Protein AF-A0A8H7LWE2-F1 (afdb_monomer_lite)

Foldseek 3Di:
DPPLVCVQVVVLVVCVVVVDDDHDPDPVSVVVSVCVSDPDPCLLVVLVVCLQPAAPPDDPVVSVVSLVVSCVSYDDDPVVSVVSSLVRYDPVVNVVVVVVVVVVVVVVVVPPDPDD

InterPro domains:
  IPR005162 Retrotransposon-derived protein PEG10, N-terminal capsid-like domain [PF03732] (2-90)
  IPR032567 RTL1-related [PTHR15503] (26-100)

Secondary structure (DSSP, 8-state):
---HHHHHHHHHHHHHHHT-S----SHHHHHHHHHHHH--TTHHHHHHHHHHH----S-HHHHHHHHHHHHTT----HHHHHHHHHHHS-HHHHHHHHHHHHHHHHHHHTTS----

Radius of gyration: 25.0 Å; chains: 1; bounding box: 49×60×66 Å

Structure (mmCIF, N/CA/C/O backbone):
data_AF-A0A8H7LWE2-F1
#
_entry.id   AF-A0A8H7LWE2-F1
#
loop_
_atom_site.group_PDB
_atom_site.id
_atom_site.type_symbol
_atom_site.label_atom_id
_atom_site.label_alt_id
_atom_site.label_comp_id
_atom_site.label_asym_id
_atom_site.label_entity_id
_atom_site.label_seq_id
_atom_site.pdbx_PDB_ins_code
_atom_site.Cartn_x
_atom_site.Cartn_y
_atom_site.Cartn_z
_atom_site.occupancy
_atom_site.B_iso_or_equiv
_atom_site.auth_seq_id
_atom_site.auth_comp_id
_atom_site.auth_asym_id
_atom_site.auth_atom_id
_atom_site.pdbx_PDB_model_num
ATOM 1 N N . MET A 1 1 ? 15.590 -21.022 -10.564 1.00 46.44 1 MET A N 1
ATOM 2 C CA . MET A 1 1 ? 14.918 -19.712 -10.669 1.00 46.44 1 MET A CA 1
ATOM 3 C C . MET A 1 1 ? 15.875 -18.791 -11.396 1.00 46.44 1 MET A C 1
ATOM 5 O O . MET A 1 1 ? 16.891 -18.426 -10.828 1.00 46.44 1 MET A O 1
ATOM 9 N N . THR A 1 2 ? 15.651 -18.552 -12.683 1.00 55.69 2 THR A N 1
ATOM 10 C CA . THR A 1 2 ? 16.452 -17.600 -13.461 1.00 55.69 2 THR A CA 1
ATOM 11 C C . THR A 1 2 ? 16.212 -16.191 -12.936 1.00 55.69 2 THR A C 1
ATOM 13 O O . THR A 1 2 ? 15.066 -15.829 -12.677 1.00 55.69 2 THR A O 1
ATOM 16 N N . ASP A 1 3 ? 17.280 -15.419 -12.776 1.00 86.25 3 ASP A N 1
ATOM 17 C CA . ASP A 1 3 ? 17.226 -14.025 -12.347 1.00 86.25 3 ASP A CA 1
ATOM 18 C C . ASP A 1 3 ? 16.506 -13.182 -13.417 1.00 86.25 3 ASP A C 1
ATOM 20 O O . ASP A 1 3 ? 17.075 -12.807 -14.444 1.00 86.25 3 ASP A O 1
ATOM 24 N N . GLN A 1 4 ? 15.206 -12.950 -13.206 1.00 86.62 4 GLN A N 1
ATOM 25 C CA . GLN A 1 4 ? 14.338 -12.194 -14.113 1.00 86.62 4 GLN A CA 1
ATOM 26 C C . GLN A 1 4 ? 14.853 -10.766 -14.329 1.00 86.62 4 GLN A C 1
ATOM 28 O O . GLN A 1 4 ? 14.707 -10.226 -15.427 1.00 86.62 4 GLN A O 1
ATOM 33 N N . ALA A 1 5 ? 15.488 -10.172 -13.313 1.00 87.56 5 ALA A N 1
ATOM 34 C CA . ALA A 1 5 ? 16.065 -8.842 -13.417 1.00 87.56 5 ALA A CA 1
ATOM 35 C C . ALA A 1 5 ? 17.320 -8.857 -14.294 1.00 87.56 5 ALA A C 1
ATOM 37 O O . ALA A 1 5 ? 17.436 -8.019 -15.188 1.00 87.56 5 ALA A O 1
ATOM 38 N N . ALA A 1 6 ? 18.211 -9.837 -14.117 1.00 90.31 6 ALA A N 1
ATOM 39 C CA . ALA A 1 6 ? 19.381 -9.995 -14.979 1.00 90.31 6 ALA A CA 1
ATOM 40 C C . ALA A 1 6 ? 18.987 -10.280 -16.437 1.00 90.31 6 ALA A C 1
ATOM 42 O O . ALA A 1 6 ? 19.511 -9.643 -17.351 1.00 90.31 6 ALA A O 1
ATOM 43 N N . ASN A 1 7 ? 18.014 -11.166 -16.665 1.00 92.06 7 ASN A N 1
ATOM 44 C CA . ASN A 1 7 ? 17.524 -11.488 -18.009 1.00 92.06 7 ASN A CA 1
ATOM 45 C C . ASN A 1 7 ? 16.935 -10.268 -18.738 1.00 92.06 7 ASN A C 1
ATOM 47 O O . ASN A 1 7 ? 17.027 -10.182 -19.961 1.00 92.06 7 ASN A O 1
ATOM 51 N N . TRP A 1 8 ? 16.353 -9.319 -17.999 1.00 91.69 8 TRP A N 1
ATOM 52 C CA . TRP A 1 8 ? 15.871 -8.051 -18.546 1.00 91.69 8 TRP A CA 1
ATOM 53 C C . TRP A 1 8 ? 16.999 -7.020 -18.735 1.00 91.69 8 TRP A C 1
ATOM 55 O O . TRP A 1 8 ? 17.081 -6.379 -19.782 1.00 91.69 8 TRP A O 1
ATOM 65 N N . ALA A 1 9 ? 17.886 -6.861 -17.748 1.00 91.81 9 ALA A N 1
ATOM 66 C CA . ALA A 1 9 ? 18.880 -5.788 -17.723 1.00 91.81 9 ALA A CA 1
ATOM 67 C C . ALA A 1 9 ? 20.074 -6.036 -18.659 1.00 91.81 9 ALA A C 1
ATOM 69 O O . ALA A 1 9 ? 20.534 -5.112 -19.331 1.00 91.81 9 ALA A O 1
ATOM 70 N N . LEU A 1 10 ? 20.580 -7.272 -18.726 1.00 92.56 10 LEU A N 1
ATOM 71 C CA . LEU A 1 10 ? 21.782 -7.626 -19.489 1.00 92.56 10 LEU A CA 1
ATOM 72 C C . LEU A 1 10 ? 21.724 -7.259 -20.985 1.00 92.56 10 LEU A C 1
ATOM 74 O O . LEU A 1 10 ? 22.688 -6.657 -21.463 1.00 92.56 10 LEU A O 1
ATOM 78 N N . PRO A 1 11 ? 20.644 -7.540 -21.744 1.00 92.31 11 PRO A N 1
ATOM 79 C CA . PRO A 1 11 ? 20.576 -7.124 -23.146 1.00 92.31 11 PRO A CA 1
ATOM 80 C C . PRO A 1 11 ? 20.538 -5.596 -23.312 1.00 92.31 11 PRO A C 1
ATOM 82 O O . PRO A 1 11 ? 21.114 -5.075 -24.264 1.00 92.31 11 PRO A O 1
ATOM 85 N N . ILE A 1 12 ? 19.922 -4.864 -22.374 1.00 91.25 12 ILE A N 1
ATOM 86 C CA . ILE A 1 12 ? 19.871 -3.392 -22.390 1.00 91.25 12 ILE A CA 1
ATOM 87 C C . ILE A 1 12 ? 21.268 -2.811 -22.145 1.00 91.25 12 ILE A C 1
ATOM 89 O O . ILE A 1 12 ? 21.705 -1.930 -22.881 1.00 91.25 12 ILE A O 1
ATOM 93 N N . ILE A 1 13 ? 21.991 -3.338 -21.152 1.00 91.50 13 ILE A N 1
ATOM 94 C CA . ILE A 1 13 ? 23.377 -2.949 -20.859 1.00 91.50 13 ILE A CA 1
ATOM 95 C C . ILE A 1 13 ? 24.280 -3.255 -22.059 1.00 91.50 13 ILE A C 1
ATOM 97 O O . ILE A 1 13 ? 25.071 -2.407 -22.466 1.00 91.50 13 ILE A O 1
ATOM 101 N N . GLY A 1 14 ? 24.127 -4.434 -22.670 1.00 92.75 14 GLY A N 1
ATOM 102 C CA . GLY A 1 14 ? 24.862 -4.807 -23.877 1.00 92.75 14 GLY A CA 1
ATOM 103 C C . GLY A 1 14 ? 24.626 -3.839 -25.040 1.00 92.75 14 GLY A C 1
ATOM 104 O O . GLY A 1 14 ? 25.589 -3.425 -25.681 1.00 92.75 14 GLY A O 1
ATOM 105 N N . ALA A 1 15 ? 23.375 -3.431 -25.271 1.00 90.50 15 ALA A N 1
ATOM 106 C CA . ALA A 1 15 ? 23.016 -2.454 -26.300 1.00 90.50 15 ALA A CA 1
ATOM 107 C C . ALA A 1 15 ? 23.618 -1.061 -26.030 1.00 90.50 15 ALA A C 1
ATOM 109 O O . ALA A 1 15 ? 24.098 -0.413 -26.956 1.00 90.50 15 ALA A O 1
ATOM 110 N N . ILE A 1 16 ? 23.657 -0.622 -24.764 1.00 9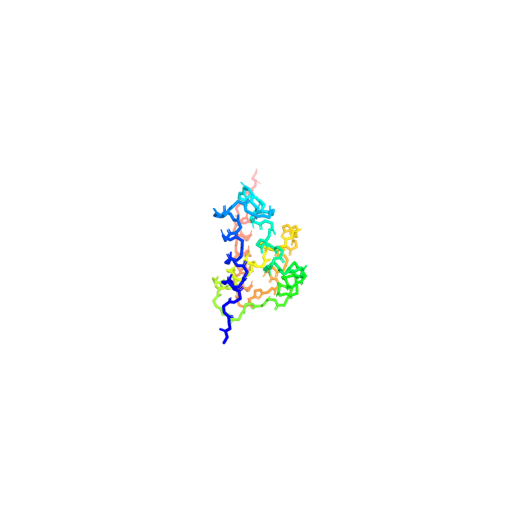0.31 16 ILE A N 1
ATOM 111 C CA . ILE A 1 16 ? 24.294 0.645 -24.364 1.00 90.31 16 ILE A CA 1
ATOM 112 C C . ILE A 1 16 ? 25.806 0.600 -24.620 1.00 90.31 16 ILE A C 1
ATOM 114 O O . ILE A 1 16 ? 26.350 1.531 -25.205 1.00 90.31 16 ILE A O 1
ATOM 118 N N . ILE A 1 17 ? 26.482 -0.477 -24.202 1.00 91.50 17 ILE A N 1
ATOM 119 C CA . ILE A 1 17 ? 27.943 -0.615 -24.325 1.00 91.50 17 ILE A CA 1
ATOM 120 C C . ILE A 1 17 ? 28.371 -0.715 -25.791 1.00 91.50 17 ILE A C 1
ATOM 122 O O . ILE A 1 17 ? 29.373 -0.121 -26.181 1.00 91.50 17 ILE A O 1
ATOM 126 N N . LYS A 1 18 ? 27.630 -1.476 -26.602 1.00 91.56 18 LYS A N 1
ATOM 127 C CA . LYS A 1 18 ? 27.962 -1.697 -28.015 1.00 91.56 18 LYS A CA 1
ATOM 128 C C . LYS A 1 18 ? 27.488 -0.568 -28.932 1.00 91.56 18 LYS A C 1
ATOM 130 O O . LYS A 1 18 ? 27.953 -0.488 -30.062 1.00 91.56 18 LYS A O 1
ATOM 135 N N . GLY A 1 19 ? 26.568 0.284 -28.473 1.00 82.88 19 GLY A N 1
ATOM 136 C CA . GLY A 1 19 ? 25.915 1.283 -29.323 1.00 82.88 19 GLY A CA 1
ATOM 137 C C . GLY A 1 19 ? 25.043 0.657 -30.417 1.00 82.88 19 GLY A C 1
ATOM 138 O O . GLY A 1 19 ? 24.834 1.263 -31.464 1.00 82.88 19 GLY A O 1
ATOM 139 N N . GLU A 1 20 ? 24.560 -0.567 -30.195 1.00 83.31 20 GLU A N 1
ATOM 140 C CA . GLU A 1 20 ? 23.798 -1.351 -31.167 1.00 83.31 20 GLU A CA 1
ATOM 141 C C . GLU A 1 20 ? 22.307 -1.377 -30.800 1.00 83.31 20 GLU A C 1
ATOM 143 O O . GLU A 1 20 ? 21.931 -1.475 -29.630 1.00 83.31 20 GLU A O 1
ATOM 148 N N . GLY A 1 21 ? 21.438 -1.329 -31.812 1.00 81.12 21 GLY A N 1
ATOM 149 C CA . GLY A 1 21 ? 19.986 -1.297 -31.626 1.00 81.12 21 GLY A CA 1
ATOM 150 C C . GLY A 1 21 ? 19.459 0.090 -31.237 1.00 81.12 21 GLY A C 1
ATOM 151 O O . GLY A 1 21 ? 19.968 1.106 -31.697 1.00 81.12 21 GLY A O 1
ATOM 152 N N . ASN A 1 22 ? 18.407 0.130 -30.412 1.00 83.31 22 ASN A N 1
ATOM 153 C CA . ASN A 1 22 ? 17.806 1.368 -29.893 1.00 83.31 22 ASN A CA 1
ATOM 154 C C . ASN A 1 22 ? 17.869 1.395 -28.349 1.00 83.31 22 ASN A C 1
ATOM 156 O O . ASN A 1 22 ? 16.838 1.215 -27.684 1.00 83.31 22 ASN A O 1
ATOM 160 N N . PRO A 1 23 ? 19.073 1.508 -27.753 1.00 88.25 23 PRO A N 1
ATOM 161 C CA . PRO A 1 23 ? 19.225 1.543 -26.305 1.00 88.25 23 PRO A CA 1
ATOM 162 C C . PRO A 1 23 ? 18.625 2.831 -25.717 1.00 88.25 23 PRO A C 1
ATOM 164 O O . PRO A 1 23 ? 18.630 3.876 -26.370 1.00 88.25 23 PRO A O 1
ATOM 167 N N . PRO A 1 24 ? 18.123 2.801 -24.469 1.00 90.44 24 PRO A N 1
ATOM 168 C CA . PRO A 1 24 ? 17.733 4.023 -23.779 1.00 90.44 24 PRO A CA 1
ATOM 169 C C . PRO A 1 24 ? 18.949 4.948 -23.639 1.00 90.44 24 PRO A C 1
ATOM 171 O O . PRO A 1 24 ? 19.969 4.570 -23.069 1.00 90.44 24 PRO A O 1
ATOM 174 N N . THR A 1 25 ? 18.832 6.169 -24.154 1.00 92.31 25 THR A N 1
ATOM 175 C CA . THR A 1 25 ? 19.934 7.145 -24.222 1.00 92.31 25 THR A CA 1
ATOM 176 C C . THR A 1 25 ? 20.015 8.063 -23.004 1.00 92.31 25 THR A C 1
ATOM 178 O O . THR A 1 25 ? 20.965 8.828 -22.858 1.00 92.31 25 THR A O 1
ATOM 181 N N . ASN A 1 26 ? 19.017 8.014 -22.120 1.00 92.50 26 ASN A N 1
ATOM 182 C CA . ASN A 1 26 ? 18.942 8.821 -20.911 1.00 92.50 26 ASN A CA 1
ATOM 183 C C . ASN A 1 26 ? 18.197 8.081 -19.788 1.00 92.50 26 ASN A C 1
ATOM 185 O O . ASN A 1 26 ? 17.514 7.076 -20.011 1.00 92.50 26 ASN A O 1
ATOM 189 N N . ILE A 1 27 ? 18.325 8.603 -18.566 1.00 92.12 27 ILE A N 1
ATOM 190 C CA . ILE A 1 27 ? 17.698 8.027 -17.370 1.00 92.12 27 ILE A CA 1
ATOM 191 C C . ILE A 1 27 ? 16.164 7.933 -17.492 1.00 92.12 27 ILE A C 1
ATOM 193 O O . ILE A 1 27 ? 15.627 6.883 -17.134 1.00 92.12 27 ILE A O 1
ATOM 197 N N . PRO A 1 28 ? 15.431 8.929 -18.035 1.00 95.06 28 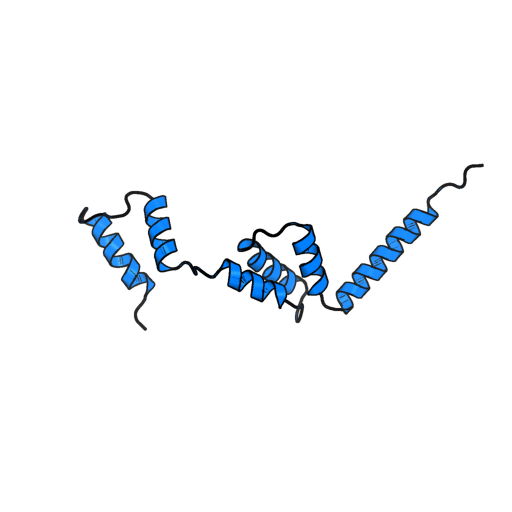PRO A N 1
ATOM 198 C CA . PRO A 1 28 ? 13.989 8.794 -18.259 1.00 95.06 28 PRO A CA 1
ATOM 199 C C . PRO A 1 28 ? 13.594 7.614 -19.158 1.00 95.06 28 PRO A C 1
ATOM 201 O O . PRO A 1 28 ? 12.682 6.866 -18.810 1.00 95.06 28 PRO A O 1
ATOM 204 N N . ALA A 1 29 ? 14.292 7.399 -20.276 1.00 92.38 29 ALA A N 1
ATOM 205 C CA . ALA A 1 29 ? 14.014 6.295 -21.195 1.00 92.38 29 ALA A CA 1
ATOM 206 C C . ALA A 1 29 ? 14.288 4.926 -20.552 1.00 92.38 29 ALA A C 1
ATOM 208 O O . ALA A 1 29 ? 13.507 3.987 -20.722 1.00 92.38 29 ALA A O 1
ATOM 209 N N . LEU A 1 30 ? 15.364 4.819 -19.765 1.00 92.38 30 LEU A N 1
ATOM 210 C CA . LEU A 1 30 ? 15.660 3.616 -18.985 1.00 92.38 30 LEU A CA 1
ATOM 211 C C . LEU A 1 30 ? 14.584 3.370 -17.916 1.00 92.38 30 LEU A C 1
ATOM 213 O O . LEU A 1 30 ? 14.107 2.249 -17.756 1.00 92.38 30 LEU A O 1
ATOM 217 N N . THR A 1 31 ? 14.156 4.432 -17.231 1.00 91.81 31 THR A N 1
ATOM 218 C CA . THR A 1 31 ? 13.115 4.378 -16.195 1.00 91.81 31 THR A CA 1
ATOM 219 C C . THR A 1 31 ? 11.768 3.951 -16.774 1.00 91.81 31 THR A C 1
ATOM 221 O O . THR A 1 31 ? 11.059 3.166 -16.151 1.00 91.81 31 THR A O 1
ATOM 224 N N . ALA A 1 32 ? 11.412 4.420 -17.973 1.00 90.94 32 ALA A N 1
ATOM 225 C CA . ALA A 1 32 ? 10.197 3.998 -18.665 1.00 90.94 32 ALA A CA 1
ATOM 226 C C . ALA A 1 32 ? 10.218 2.494 -18.983 1.00 90.94 32 ALA A C 1
ATOM 228 O O . ALA A 1 32 ? 9.264 1.798 -18.651 1.00 90.94 32 ALA A O 1
ATOM 229 N N . LYS A 1 33 ? 11.331 1.975 -19.524 1.00 90.06 33 LYS A N 1
ATOM 230 C CA . LYS A 1 33 ? 11.509 0.532 -19.782 1.00 90.06 33 LYS A CA 1
ATOM 231 C C . LYS A 1 33 ? 11.478 -0.310 -18.507 1.00 90.06 33 LYS A C 1
ATOM 233 O O . LYS A 1 33 ? 10.957 -1.420 -18.516 1.00 90.06 33 LYS A O 1
ATOM 238 N N . PHE A 1 34 ? 12.032 0.208 -17.411 1.00 90.25 34 PHE A N 1
ATOM 239 C CA . PHE A 1 34 ? 11.960 -0.450 -16.108 1.00 90.25 34 PHE A CA 1
ATOM 240 C C . PHE A 1 34 ? 10.516 -0.510 -15.599 1.00 90.25 34 PHE A C 1
ATOM 242 O O . PHE A 1 34 ? 10.041 -1.573 -15.210 1.00 90.25 34 PHE A O 1
ATOM 249 N N . LYS A 1 35 ? 9.783 0.608 -15.656 1.00 88.81 35 LYS A N 1
ATOM 250 C CA . LYS A 1 35 ? 8.363 0.640 -15.286 1.00 88.81 35 LYS A CA 1
ATOM 251 C C . LYS A 1 35 ? 7.531 -0.287 -16.171 1.00 88.81 35 LYS A C 1
ATOM 253 O O . LYS A 1 35 ? 6.688 -0.991 -15.652 1.00 88.81 35 LYS A O 1
ATOM 258 N N . GLU A 1 36 ? 7.782 -0.355 -17.470 1.00 87.50 36 GLU A N 1
ATOM 259 C CA . GLU A 1 36 ? 7.078 -1.291 -18.354 1.00 87.50 36 GLU A CA 1
ATOM 260 C C . GLU A 1 36 ? 7.305 -2.760 -17.957 1.00 87.50 36 GLU A C 1
ATOM 262 O O . GLU A 1 36 ? 6.368 -3.553 -17.954 1.00 87.50 36 GLU A O 1
ATOM 267 N N . ALA A 1 37 ? 8.534 -3.119 -17.575 1.00 89.38 37 ALA A N 1
ATOM 268 C CA . ALA A 1 37 ? 8.881 -4.492 -17.217 1.00 89.38 37 ALA A CA 1
ATOM 269 C C . ALA A 1 37 ? 8.417 -4.913 -15.811 1.00 89.38 37 ALA A C 1
ATOM 271 O O . ALA A 1 37 ? 8.179 -6.099 -15.583 1.00 89.38 37 ALA A O 1
ATOM 272 N N . PHE A 1 38 ? 8.315 -3.968 -14.868 1.00 88.31 38 PHE A N 1
ATOM 273 C CA . PHE A 1 38 ? 8.109 -4.277 -13.446 1.00 88.31 38 PHE A CA 1
ATOM 274 C C . PHE A 1 38 ? 6.922 -3.568 -12.786 1.00 88.31 38 PHE A C 1
ATOM 276 O O . PHE A 1 38 ? 6.565 -3.926 -11.662 1.00 88.31 38 PHE A O 1
ATOM 283 N N . ALA A 1 39 ? 6.304 -2.568 -13.417 1.00 83.44 39 ALA A N 1
ATOM 284 C CA . ALA A 1 39 ? 5.137 -1.915 -12.833 1.00 83.44 39 ALA A CA 1
ATOM 285 C C . ALA A 1 39 ? 3.923 -2.844 -12.879 1.00 83.44 39 ALA A C 1
ATOM 287 O O . ALA A 1 39 ? 3.686 -3.569 -13.843 1.00 83.44 39 ALA A O 1
ATOM 288 N N . ASN A 1 40 ? 3.112 -2.772 -11.829 1.00 81.19 40 ASN A N 1
ATOM 289 C CA . ASN A 1 40 ? 1.828 -3.446 -11.786 1.00 81.19 40 ASN A CA 1
ATOM 290 C C . ASN A 1 40 ? 0.749 -2.506 -12.366 1.00 81.19 40 ASN A C 1
ATOM 292 O O . ASN A 1 40 ? 0.456 -1.489 -11.731 1.00 81.19 40 ASN A O 1
ATOM 296 N N . PRO A 1 41 ? 0.123 -2.822 -13.518 1.00 76.38 41 PRO A N 1
ATOM 297 C CA . PRO A 1 41 ? -0.916 -1.973 -14.112 1.00 76.38 41 PRO A CA 1
ATOM 298 C C . PRO A 1 41 ? -2.151 -1.826 -13.208 1.00 76.38 41 PRO A C 1
ATOM 300 O O . PRO A 1 41 ? -2.884 -0.845 -13.308 1.00 76.38 41 PRO A O 1
ATOM 303 N N . ASP A 1 42 ? -2.349 -2.761 -12.276 1.00 85.69 42 ASP A N 1
ATOM 304 C CA . ASP A 1 42 ? -3.422 -2.744 -11.286 1.00 85.69 42 ASP A CA 1
ATOM 305 C C . ASP A 1 42 ? -2.977 -2.213 -9.911 1.00 85.69 42 ASP A C 1
ATOM 307 O O . ASP A 1 42 ? -3.736 -2.343 -8.947 1.00 85.69 42 ASP A O 1
ATOM 311 N N . ALA A 1 43 ? -1.787 -1.606 -9.779 1.00 86.69 43 ALA A N 1
ATOM 312 C CA . ALA A 1 43 ? -1.246 -1.128 -8.497 1.00 86.69 43 ALA A CA 1
ATOM 313 C C . ALA A 1 43 ? -2.250 -0.258 -7.723 1.00 86.69 43 ALA A C 1
ATOM 315 O O . ALA A 1 43 ? -2.599 -0.583 -6.588 1.00 86.69 43 ALA A O 1
ATOM 316 N N . LYS A 1 44 ? -2.819 0.760 -8.380 1.00 89.31 44 LYS A N 1
ATOM 317 C CA . LYS A 1 44 ? -3.819 1.668 -7.795 1.00 89.31 44 LYS A CA 1
ATOM 318 C C . LYS A 1 44 ? -5.087 0.940 -7.341 1.00 89.31 44 LYS A C 1
ATOM 320 O O . LYS A 1 44 ? -5.582 1.154 -6.236 1.00 89.31 44 LYS A O 1
ATOM 325 N N . ARG A 1 45 ? -5.616 0.022 -8.161 1.00 90.94 45 ARG A N 1
ATOM 326 C CA . ARG A 1 45 ? -6.813 -0.769 -7.814 1.00 90.94 45 ARG A CA 1
ATOM 327 C C . ARG A 1 45 ? -6.522 -1.757 -6.680 1.00 90.94 45 ARG A C 1
ATOM 329 O O . ARG A 1 45 ? -7.371 -1.979 -5.819 1.00 90.94 45 ARG A O 1
ATOM 336 N N . ALA A 1 46 ? -5.336 -2.358 -6.663 1.00 94.12 46 ALA A N 1
ATOM 337 C CA . ALA A 1 46 ? -4.899 -3.245 -5.595 1.00 94.12 46 ALA A CA 1
ATOM 338 C C . ALA A 1 46 ? -4.710 -2.484 -4.277 1.00 94.12 46 ALA A C 1
ATOM 340 O O . ALA A 1 46 ? -5.197 -2.954 -3.251 1.00 94.12 46 ALA A O 1
ATOM 341 N N . ALA A 1 47 ? -4.082 -1.307 -4.313 1.00 95.31 47 ALA A N 1
ATOM 342 C CA . ALA A 1 47 ? -3.931 -0.427 -3.161 1.00 95.31 47 ALA A CA 1
ATOM 343 C C . ALA A 1 47 ? -5.294 0.002 -2.605 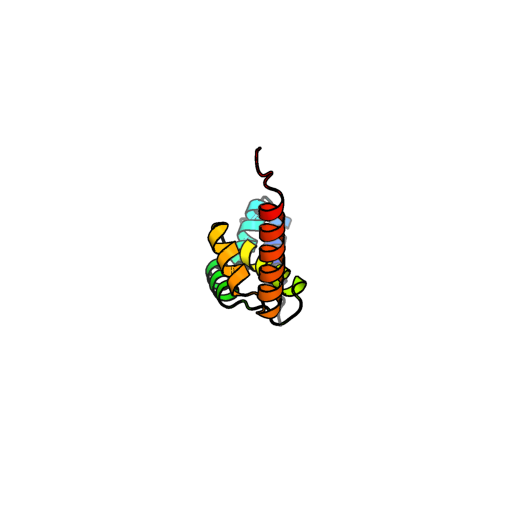1.00 95.31 47 ALA A C 1
ATOM 345 O O . ALA A 1 47 ? -5.522 -0.126 -1.408 1.00 95.31 47 ALA A O 1
ATOM 346 N N . ALA A 1 48 ? -6.242 0.375 -3.473 1.00 94.62 48 ALA A N 1
ATOM 347 C CA . ALA A 1 48 ? -7.599 0.744 -3.068 1.00 94.62 48 ALA A CA 1
ATOM 348 C C . ALA A 1 48 ? -8.333 -0.406 -2.354 1.00 94.62 48 ALA A C 1
ATOM 350 O O . ALA A 1 48 ? -8.981 -0.196 -1.333 1.00 94.62 48 ALA A O 1
ATOM 351 N N . ARG A 1 49 ? -8.205 -1.647 -2.848 1.00 95.62 49 ARG A N 1
ATOM 352 C CA . ARG A 1 49 ? -8.780 -2.823 -2.169 1.00 95.62 49 ARG A CA 1
ATOM 353 C C . ARG A 1 49 ? -8.111 -3.096 -0.824 1.00 95.62 49 ARG A C 1
ATOM 355 O O . ARG A 1 49 ? -8.801 -3.393 0.144 1.00 95.62 49 ARG A O 1
ATOM 362 N N . LYS A 1 50 ? -6.781 -2.995 -0.768 1.00 97.00 50 LYS A N 1
ATOM 363 C CA . LYS A 1 50 ? -6.011 -3.216 0.461 1.00 97.00 50 LYS A CA 1
ATOM 364 C C . LYS A 1 50 ? -6.344 -2.174 1.522 1.00 97.00 50 LYS A C 1
ATOM 366 O O . LYS A 1 50 ? -6.630 -2.562 2.644 1.00 97.00 50 LYS A O 1
ATOM 371 N N . ILE A 1 51 ? -6.370 -0.886 1.171 1.00 96.81 51 ILE A N 1
ATOM 372 C CA . ILE A 1 51 ? -6.638 0.191 2.133 1.00 96.81 51 ILE A CA 1
ATOM 373 C C . ILE A 1 51 ? -8.079 0.125 2.647 1.00 96.81 51 ILE A C 1
ATOM 375 O O . ILE A 1 51 ? -8.306 0.352 3.830 1.00 96.81 51 ILE A O 1
ATOM 379 N N . ALA A 1 52 ? -9.036 -0.266 1.793 1.00 95.81 52 ALA A N 1
ATOM 380 C CA . ALA A 1 52 ? -10.434 -0.465 2.173 1.00 95.81 52 ALA A CA 1
ATOM 381 C C . ALA A 1 52 ? -10.616 -1.605 3.191 1.00 95.81 52 ALA A C 1
ATOM 383 O O . ALA A 1 52 ? -11.465 -1.514 4.076 1.00 95.81 52 ALA A O 1
ATOM 384 N N . ALA A 1 53 ? -9.811 -2.665 3.070 1.00 97.06 53 ALA A N 1
ATOM 385 C CA . ALA A 1 53 ? -9.813 -3.815 3.971 1.00 97.06 53 ALA A CA 1
ATOM 386 C C . ALA A 1 53 ? -8.850 -3.666 5.164 1.00 97.06 53 ALA A C 1
ATOM 388 O O . ALA A 1 53 ? -8.810 -4.548 6.021 1.00 97.06 53 ALA A O 1
ATOM 389 N N . LEU A 1 54 ? -8.057 -2.590 5.217 1.00 97.81 54 LEU A N 1
ATOM 390 C CA . LEU A 1 54 ? -7.021 -2.420 6.227 1.00 97.81 54 LEU A CA 1
ATOM 391 C C . LEU A 1 54 ? -7.654 -2.139 7.593 1.00 97.81 54 LEU A C 1
ATOM 393 O O . LEU A 1 54 ? -8.363 -1.151 7.788 1.00 97.81 54 LEU A O 1
ATOM 397 N N . THR A 1 55 ? -7.353 -3.004 8.556 1.00 97.50 55 THR A N 1
ATOM 398 C CA . THR A 1 55 ? -7.771 -2.870 9.953 1.00 97.50 55 THR A CA 1
ATOM 399 C C . THR A 1 55 ? -6.562 -3.009 10.862 1.00 97.50 55 THR A C 1
ATOM 401 O O . THR A 1 55 ? -5.730 -3.885 10.642 1.00 97.50 55 THR A O 1
ATOM 404 N N . GLN A 1 56 ? -6.474 -2.192 11.908 1.00 97.81 56 GLN A N 1
ATOM 405 C CA . GLN A 1 56 ? -5.400 -2.272 12.888 1.00 97.81 56 GLN A CA 1
ATOM 406 C C . GLN A 1 56 ? -5.501 -3.574 13.698 1.00 97.81 56 GLN A C 1
ATOM 408 O O . GLN A 1 56 ? -6.325 -3.690 14.608 1.00 97.81 56 GLN A O 1
ATOM 413 N N . THR A 1 57 ? -4.621 -4.528 13.399 1.00 96.00 57 THR A N 1
ATOM 414 C CA . THR A 1 57 ? -4.490 -5.808 14.118 1.00 96.00 57 THR A CA 1
ATOM 415 C C . THR A 1 57 ? -3.246 -5.880 15.005 1.00 96.00 57 THR A C 1
ATOM 417 O O . THR A 1 57 ? -3.137 -6.795 15.819 1.00 96.00 57 THR A O 1
ATOM 420 N N . SER A 1 58 ? -2.317 -4.931 14.868 1.00 94.00 58 SER A N 1
ATOM 421 C CA . SER A 1 58 ? -1.068 -4.859 15.634 1.00 94.00 58 SER A CA 1
ATOM 422 C C . SER A 1 58 ? -0.850 -3.462 16.244 1.00 94.00 58 SER A C 1
ATOM 424 O O . SER A 1 58 ? -1.799 -2.782 16.660 1.00 94.00 58 SER A O 1
ATOM 426 N N . THR A 1 59 ? 0.409 -3.027 16.353 1.00 96.12 59 THR A N 1
ATOM 427 C CA . THR A 1 59 ? 0.768 -1.714 16.880 1.00 96.12 59 THR A CA 1
ATOM 428 C C . THR A 1 59 ? 0.218 -0.594 15.992 1.00 96.12 59 THR A C 1
ATOM 430 O O . THR A 1 59 ? 0.104 -0.713 14.773 1.00 96.12 59 THR A O 1
ATOM 433 N N . THR A 1 60 ? -0.118 0.546 16.601 1.00 95.88 60 THR A N 1
ATOM 434 C CA . THR A 1 60 ? -0.607 1.711 15.845 1.00 95.88 60 THR A CA 1
ATOM 435 C C . THR A 1 60 ? 0.441 2.216 14.847 1.00 95.88 60 THR A C 1
ATOM 437 O O . THR A 1 60 ? 0.081 2.693 13.778 1.00 95.88 60 THR A O 1
ATOM 440 N N . SER A 1 61 ? 1.733 2.081 15.165 1.00 96.56 61 SER A N 1
ATOM 441 C CA . SER A 1 61 ? 2.826 2.489 14.274 1.00 96.56 61 SER A CA 1
ATOM 442 C C . SER A 1 61 ? 2.887 1.644 13.001 1.00 96.56 61 SER A C 1
ATOM 444 O O . SER A 1 61 ? 3.080 2.194 11.917 1.00 96.56 61 SER A O 1
ATOM 446 N N . GLU A 1 62 ? 2.708 0.326 13.114 1.00 97.50 62 GLU A N 1
ATOM 447 C CA . GLU A 1 62 ? 2.642 -0.572 11.954 1.00 97.50 62 GLU A CA 1
ATOM 448 C C . GLU A 1 62 ? 1.429 -0.246 11.083 1.00 97.50 62 GLU A C 1
ATOM 450 O O . GLU A 1 62 ? 1.587 -0.029 9.885 1.00 97.50 62 GLU A O 1
ATOM 455 N N . TYR A 1 63 ? 0.250 -0.076 11.690 1.00 97.88 63 TYR A N 1
ATOM 456 C CA . TYR A 1 63 ? -0.958 0.326 10.963 1.00 97.88 63 TYR A CA 1
ATOM 457 C C . TYR A 1 63 ? -0.784 1.654 10.210 1.00 97.88 63 TYR A C 1
ATOM 459 O O . TYR A 1 63 ? -1.128 1.739 9.035 1.00 97.88 63 TYR A O 1
ATOM 467 N N . ILE A 1 64 ? -0.212 2.683 10.851 1.00 97.62 64 ILE A N 1
ATOM 468 C CA . ILE A 1 64 ? 0.071 3.975 10.201 1.00 97.62 64 ILE A CA 1
ATOM 469 C C . ILE A 1 64 ? 1.035 3.792 9.025 1.00 97.62 64 ILE A C 1
ATOM 471 O O . ILE A 1 64 ? 0.830 4.375 7.962 1.00 97.62 64 ILE A O 1
ATOM 475 N N . THR A 1 65 ? 2.075 2.976 9.203 1.00 97.88 65 THR A N 1
ATOM 476 C CA . THR A 1 65 ? 3.076 2.719 8.161 1.00 97.88 65 THR A CA 1
ATOM 477 C C . THR A 1 65 ? 2.445 2.029 6.954 1.00 97.88 65 THR A C 1
ATOM 479 O O . THR A 1 65 ? 2.637 2.468 5.821 1.00 97.88 65 THR A O 1
ATOM 482 N N . GLU A 1 66 ? 1.645 0.986 7.180 1.00 97.12 66 GLU A N 1
ATOM 483 C CA . GLU A 1 66 ? 0.922 0.293 6.112 1.00 97.12 66 GLU A CA 1
ATOM 484 C C . GLU A 1 66 ? -0.082 1.209 5.411 1.00 97.12 66 GLU A C 1
ATOM 486 O O . GLU A 1 66 ? -0.147 1.222 4.180 1.00 97.12 66 GLU A O 1
ATOM 491 N N . PHE A 1 67 ? -0.817 2.020 6.174 1.00 97.56 67 PHE A N 1
ATOM 492 C CA . PHE A 1 67 ? -1.766 2.979 5.624 1.00 97.56 67 PHE A CA 1
ATOM 4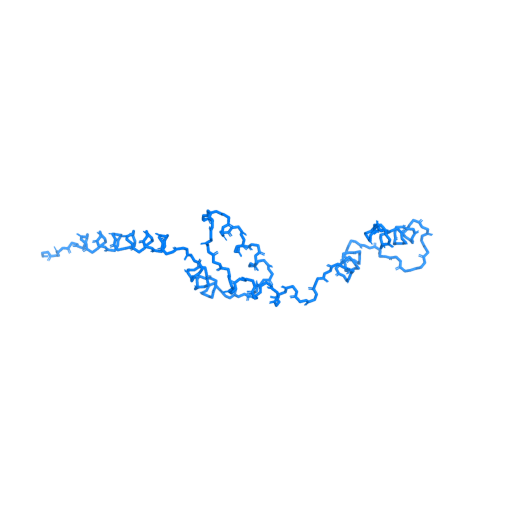93 C C . PHE A 1 67 ? -1.064 3.993 4.708 1.00 97.56 67 PHE A C 1
ATOM 495 O O . PHE A 1 67 ? -1.474 4.159 3.561 1.00 97.56 67 PHE A O 1
ATOM 502 N N . HIS A 1 68 ? 0.038 4.607 5.157 1.00 96.38 68 HIS A N 1
ATOM 503 C CA . HIS A 1 68 ? 0.818 5.551 4.347 1.00 96.38 68 HIS A CA 1
ATOM 504 C C . HIS A 1 68 ? 1.412 4.915 3.086 1.00 96.38 68 HIS A C 1
ATOM 506 O O . HIS A 1 68 ? 1.374 5.525 2.018 1.00 96.38 68 HIS A O 1
ATOM 512 N N . ASN A 1 69 ? 1.915 3.681 3.177 1.00 95.50 69 ASN A N 1
ATOM 513 C CA . ASN A 1 69 ? 2.432 2.967 2.010 1.00 95.50 69 ASN A CA 1
ATOM 514 C C . ASN A 1 69 ? 1.344 2.755 0.947 1.00 95.50 69 ASN A C 1
ATOM 516 O O . ASN A 1 69 ? 1.618 2.855 -0.244 1.00 95.50 69 ASN A O 1
ATOM 520 N N . LEU A 1 70 ? 0.103 2.488 1.364 1.00 96.25 70 LEU A N 1
ATOM 521 C CA . LEU A 1 70 ? -1.027 2.345 0.445 1.00 96.25 70 LEU A CA 1
ATOM 522 C C . LEU A 1 70 ? -1.503 3.690 -0.113 1.00 96.25 70 LEU A C 1
ATOM 524 O O . LEU A 1 70 ? -1.908 3.741 -1.271 1.00 96.25 70 LEU A O 1
ATOM 528 N N . MET A 1 71 ? -1.424 4.772 0.669 1.00 95.38 71 MET A N 1
ATOM 529 C CA . MET A 1 71 ? -1.741 6.126 0.196 1.00 95.38 71 MET A CA 1
ATOM 530 C C . MET A 1 71 ? -0.830 6.579 -0.947 1.00 95.38 71 MET A C 1
ATOM 532 O O . MET A 1 71 ? -1.299 7.287 -1.827 1.00 95.38 71 MET A O 1
ATOM 536 N N . ALA A 1 72 ? 0.441 6.164 -0.967 1.00 91.81 72 ALA A N 1
ATOM 537 C CA . ALA A 1 72 ? 1.395 6.560 -2.008 1.00 91.81 72 ALA A CA 1
ATOM 538 C C . ALA A 1 72 ? 0.974 6.135 -3.431 1.00 91.81 72 ALA A C 1
ATOM 540 O O . ALA A 1 72 ? 1.411 6.732 -4.410 1.00 91.81 72 ALA A O 1
ATOM 541 N N . GLU A 1 73 ? 0.111 5.121 -3.539 1.00 91.25 73 GLU A N 1
ATOM 542 C CA . GLU A 1 73 ? -0.422 4.591 -4.800 1.00 91.25 73 GLU A CA 1
ATOM 543 C C . GLU A 1 73 ? -1.823 5.146 -5.136 1.00 91.25 73 GLU A C 1
ATOM 545 O O . GLU A 1 73 ? -2.446 4.741 -6.125 1.00 91.25 73 GLU A O 1
ATOM 550 N N . LEU A 1 74 ? -2.367 6.030 -4.291 1.00 92.75 74 LEU A N 1
ATOM 551 C CA . LEU A 1 74 ? -3.739 6.524 -4.350 1.00 92.75 74 LEU A CA 1
ATOM 552 C C . LEU A 1 74 ? -3.780 8.055 -4.423 1.00 92.75 74 LEU A C 1
ATOM 554 O O . LEU A 1 74 ? -2.967 8.759 -3.840 1.00 92.75 74 LEU A O 1
ATOM 558 N N . ASP A 1 75 ? -4.815 8.568 -5.087 1.00 92.50 75 ASP A N 1
ATOM 559 C CA . ASP A 1 75 ? -5.056 10.010 -5.239 1.00 92.50 75 ASP A CA 1
ATOM 560 C C . ASP A 1 75 ? -6.408 10.398 -4.617 1.00 92.50 75 ASP A C 1
ATOM 562 O O . ASP A 1 75 ? -7.217 11.092 -5.235 1.00 92.50 75 ASP A O 1
ATOM 566 N N . TRP A 1 76 ? -6.734 9.853 -3.439 1.00 92.50 76 TRP A N 1
ATOM 567 C CA . TRP A 1 76 ? -7.958 10.243 -2.733 1.00 92.50 76 TRP A CA 1
ATOM 568 C C . TRP A 1 76 ? -7.803 11.631 -2.108 1.00 92.50 76 TRP A C 1
ATOM 570 O O . TRP A 1 76 ? -6.697 12.135 -1.921 1.00 92.50 76 TRP A O 1
ATOM 580 N N . ASN A 1 77 ? -8.928 12.269 -1.793 1.00 94.81 77 ASN A N 1
ATOM 581 C CA . ASN A 1 77 ? -8.905 13.514 -1.034 1.00 94.81 77 ASN A CA 1
ATOM 582 C C . ASN A 1 77 ? -8.646 13.246 0.461 1.00 94.81 77 ASN A C 1
ATOM 584 O O . ASN A 1 77 ? -8.780 12.119 0.945 1.00 94.81 77 ASN A O 1
ATOM 588 N N . GLU A 1 78 ? -8.283 14.299 1.192 1.00 94.75 78 GLU A N 1
ATOM 589 C CA . GLU A 1 78 ? -7.958 14.217 2.619 1.00 94.75 78 GLU A CA 1
ATOM 590 C C . GLU A 1 78 ? -9.119 13.665 3.460 1.00 94.75 78 GLU A C 1
ATOM 592 O O . GLU A 1 78 ? -8.902 12.800 4.305 1.00 94.75 78 GLU A O 1
ATOM 597 N N . GLU A 1 79 ? -10.357 14.090 3.196 1.00 96.31 79 GLU A N 1
ATOM 598 C CA . GLU A 1 79 ? -11.537 13.623 3.936 1.00 96.31 79 GLU A CA 1
ATOM 599 C C . GLU A 1 79 ? -11.745 12.109 3.793 1.00 96.31 79 GLU A C 1
ATOM 601 O O . GLU A 1 79 ? -12.017 11.418 4.777 1.00 96.31 79 GLU A O 1
ATOM 606 N N . ALA A 1 80 ? -11.554 11.572 2.586 1.00 96.00 80 ALA A N 1
ATOM 607 C CA . ALA A 1 80 ? -11.629 10.143 2.312 1.00 96.00 80 ALA A CA 1
ATOM 608 C C . ALA A 1 80 ? -10.514 9.371 3.030 1.00 96.00 80 ALA A C 1
ATOM 610 O O . ALA A 1 80 ? -10.768 8.296 3.579 1.00 96.00 80 ALA A O 1
ATOM 611 N N . TYR A 1 81 ? -9.298 9.925 3.086 1.00 96.69 81 TYR A N 1
ATOM 612 C CA . TYR A 1 81 ? -8.211 9.325 3.858 1.00 96.69 81 TYR A CA 1
ATOM 613 C C . TYR A 1 81 ? -8.500 9.323 5.357 1.00 96.69 81 TYR A C 1
ATOM 615 O O . TYR A 1 81 ? -8.332 8.287 5.995 1.00 96.69 81 TYR A O 1
ATOM 623 N N . ILE A 1 82 ? -8.990 10.432 5.918 1.00 95.38 82 ILE A N 1
ATOM 624 C CA . ILE A 1 82 ? -9.356 10.519 7.338 1.00 95.38 82 ILE A CA 1
ATOM 625 C C . ILE A 1 82 ? -10.465 9.517 7.667 1.00 95.38 82 ILE A C 1
ATOM 627 O O . ILE A 1 82 ? -10.356 8.784 8.652 1.00 95.38 82 ILE A O 1
ATOM 631 N N . ALA A 1 83 ? -11.512 9.450 6.840 1.00 95.75 83 ALA A N 1
ATOM 632 C CA . ALA A 1 83 ? -12.622 8.526 7.038 1.00 95.75 83 ALA A CA 1
ATOM 633 C C . ALA A 1 83 ? -12.145 7.065 7.035 1.00 95.75 83 ALA A C 1
ATOM 635 O O . ALA A 1 83 ? -12.443 6.322 7.973 1.00 95.75 83 ALA A O 1
ATOM 636 N N . GLN A 1 84 ? -11.343 6.672 6.039 1.00 97.50 84 GLN A N 1
ATOM 637 C CA . GLN A 1 84 ? -10.816 5.310 5.944 1.00 97.50 84 GLN A CA 1
ATOM 638 C C . GLN A 1 84 ? -9.845 4.990 7.089 1.00 97.50 84 GLN A C 1
ATOM 640 O O . GLN A 1 84 ? -9.922 3.914 7.684 1.00 97.50 84 GLN A O 1
ATOM 645 N N . PHE A 1 85 ? -8.968 5.933 7.444 1.00 96.38 85 PHE A N 1
ATOM 646 C CA . PHE A 1 85 ? -8.023 5.775 8.547 1.00 96.38 85 PHE A CA 1
ATOM 647 C C . PHE A 1 85 ? -8.758 5.541 9.865 1.00 96.38 85 PHE A C 1
ATOM 649 O O . PHE A 1 85 ? -8.463 4.582 10.580 1.00 96.38 85 PHE A O 1
ATOM 656 N N . MET A 1 86 ? -9.757 6.376 10.163 1.00 95.62 86 MET A N 1
ATOM 657 C CA . MET A 1 86 ? -10.583 6.237 11.357 1.00 95.62 86 MET A CA 1
ATOM 658 C C . MET A 1 86 ? -11.384 4.941 11.330 1.00 95.62 86 MET A C 1
ATOM 660 O O . MET A 1 86 ? -11.485 4.292 12.364 1.00 95.62 86 MET A O 1
ATOM 664 N N . GLN A 1 87 ? -11.913 4.516 10.182 1.00 95.94 87 GLN A N 1
ATOM 665 C CA . GLN A 1 87 ? -12.646 3.257 10.064 1.00 95.94 87 GLN A CA 1
ATOM 666 C C . GLN A 1 87 ? -11.773 2.046 10.421 1.00 95.94 87 GLN A C 1
ATOM 668 O O . GLN A 1 87 ? -12.228 1.190 11.186 1.00 95.94 87 GLN A O 1
ATOM 673 N N . GLY A 1 88 ? -10.527 1.998 9.945 1.00 96.44 88 GLY A N 1
ATOM 674 C CA . GLY A 1 88 ? -9.611 0.878 10.176 1.00 96.44 88 GLY A CA 1
ATOM 675 C C . GLY A 1 88 ? -8.978 0.825 11.573 1.00 96.44 88 GLY A C 1
ATOM 676 O O . GLY A 1 88 ? -8.487 -0.230 11.969 1.00 96.44 88 GLY A O 1
ATOM 677 N N . LEU A 1 89 ? -9.017 1.908 12.363 1.00 97.38 89 LEU A N 1
ATOM 678 C CA . LEU A 1 89 ? -8.439 1.921 13.715 1.00 97.38 89 LEU A CA 1
ATOM 679 C C . LEU A 1 89 ? -9.079 0.887 14.652 1.00 97.38 89 LEU A C 1
ATOM 681 O O . LEU A 1 89 ? -10.297 0.658 14.645 1.00 97.38 89 LEU A O 1
ATOM 685 N N . HIS A 1 90 ? -8.258 0.337 15.546 1.00 97.06 90 HIS A N 1
ATOM 686 C CA . HIS A 1 90 ? -8.721 -0.585 16.574 1.00 97.06 90 HIS A CA 1
ATOM 687 C C . HIS A 1 90 ? -9.665 0.133 17.553 1.00 97.06 90 HIS A C 1
ATOM 689 O O . HIS A 1 90 ? -9.433 1.286 17.932 1.00 97.06 90 HIS A O 1
ATOM 695 N N . TRP A 1 91 ? -10.726 -0.547 18.002 1.00 95.12 91 TRP A N 1
ATOM 696 C CA . TRP A 1 91 ? -11.796 0.058 18.812 1.00 95.12 91 TRP A CA 1
ATOM 697 C C . TRP A 1 91 ? -11.276 0.767 20.071 1.00 95.12 91 TRP A C 1
ATOM 699 O O . TRP A 1 91 ? -11.717 1.867 20.391 1.00 95.12 91 TRP A O 1
ATOM 709 N N . LYS A 1 92 ? -10.271 0.190 20.736 1.00 93.88 92 LYS A N 1
ATOM 710 C CA . LYS A 1 92 ? -9.669 0.777 21.941 1.00 93.88 92 LYS A CA 1
ATOM 711 C C . LYS A 1 92 ? -8.928 2.088 21.658 1.00 93.88 92 LYS A C 1
ATOM 713 O O . LYS A 1 92 ? -8.926 2.994 22.482 1.00 93.88 92 LYS A O 1
ATOM 718 N N . VAL A 1 93 ? -8.327 2.224 20.474 1.00 93.88 93 VAL A N 1
ATOM 719 C CA . VAL A 1 93 ? -7.691 3.481 20.050 1.00 93.88 93 VAL A CA 1
ATOM 720 C C . VAL A 1 93 ? -8.763 4.530 19.750 1.00 93.88 93 VAL A C 1
ATOM 722 O O . VAL A 1 93 ? -8.639 5.670 20.192 1.00 93.88 93 VAL A O 1
ATOM 725 N N . LYS A 1 94 ? -9.860 4.142 19.084 1.00 93.25 94 LYS A N 1
ATOM 726 C CA . LYS A 1 94 ? -11.020 5.022 18.845 1.00 93.25 94 LYS A CA 1
ATOM 727 C C . LYS A 1 94 ? -11.628 5.547 20.151 1.00 93.25 94 LYS A C 1
ATOM 729 O O . LYS A 1 94 ? -11.954 6.730 20.245 1.00 93.25 94 LYS A O 1
ATOM 734 N N . GLU A 1 95 ? -11.741 4.695 21.167 1.00 92.25 95 GLU A N 1
ATOM 735 C CA . GLU A 1 95 ? -12.224 5.072 22.500 1.00 92.25 95 GLU A CA 1
ATOM 736 C C . GLU A 1 95 ? -11.302 6.108 23.169 1.00 92.25 95 GLU A C 1
ATOM 738 O O . GLU A 1 95 ? -11.765 7.149 23.641 1.00 92.25 95 GLU A O 1
ATOM 743 N N . LEU A 1 96 ? -9.983 5.892 23.136 1.00 91.06 96 LEU A N 1
ATOM 744 C CA . LEU A 1 96 ? -9.002 6.846 23.672 1.00 91.06 96 LEU A CA 1
ATOM 745 C C . LEU A 1 96 ? -9.042 8.204 22.954 1.00 91.06 96 LEU A C 1
ATOM 747 O O . LEU A 1 96 ? -8.935 9.254 23.588 1.00 91.06 96 LEU A O 1
ATOM 751 N N . LEU A 1 97 ? -9.229 8.206 21.634 1.00 88.94 97 LEU A N 1
ATOM 752 C CA . LEU A 1 97 ? -9.372 9.443 20.861 1.00 88.94 97 LEU A CA 1
ATOM 753 C C . LEU A 1 97 ? -10.669 10.184 21.207 1.00 88.94 97 LEU A C 1
ATOM 755 O O . LEU A 1 97 ? -10.670 11.412 21.331 1.00 88.94 97 LEU A O 1
ATOM 759 N N . SER A 1 98 ? -11.756 9.444 21.420 1.00 86.44 98 SER A N 1
ATOM 760 C CA . SER A 1 98 ? -13.053 10.011 21.800 1.00 86.44 98 SER A CA 1
ATOM 761 C C . SER A 1 98 ? -12.990 10.658 23.184 1.00 86.44 98 SER A C 1
ATOM 763 O O . SER A 1 98 ? -13.342 11.827 23.335 1.00 86.44 98 SER A O 1
ATOM 765 N N . THR A 1 99 ? -12.446 9.952 24.180 1.00 82.19 99 THR A N 1
ATOM 766 C CA . THR A 1 99 ? -12.311 10.465 25.557 1.00 82.19 99 THR A CA 1
ATOM 767 C C . THR A 1 99 ? -11.439 11.722 25.626 1.00 82.19 99 THR A C 1
ATOM 769 O O . THR A 1 99 ? -11.812 12.706 26.272 1.00 82.19 99 THR A O 1
ATOM 772 N N . LYS A 1 100 ? -10.313 11.743 24.901 1.00 77.12 100 LYS A N 1
ATOM 773 C CA . LYS A 1 100 ? -9.433 12.917 24.826 1.00 77.12 100 LYS A CA 1
ATOM 774 C C . LYS A 1 100 ? -10.124 14.117 24.171 1.00 77.12 100 LYS A C 1
ATOM 776 O O . LYS A 1 100 ? -9.980 15.239 24.655 1.00 77.12 100 LYS A O 1
ATOM 781 N N . THR A 1 101 ? -10.902 13.892 23.113 1.00 73.69 101 THR A N 1
ATOM 782 C CA . THR A 1 101 ? -11.640 14.958 22.412 1.00 73.69 101 THR A CA 1
ATOM 783 C C . THR A 1 101 ? -12.734 15.553 23.300 1.00 73.69 101 THR A C 1
ATOM 785 O O . THR A 1 101 ? -12.852 16.774 23.400 1.00 73.69 101 THR A O 1
ATOM 788 N N . THR A 1 102 ? -13.487 14.716 24.020 1.00 70.06 102 THR A N 1
ATOM 789 C CA . THR A 1 102 ? -14.514 15.170 24.969 1.00 70.06 102 THR A CA 1
ATOM 790 C C . THR A 1 102 ? -13.920 16.008 26.103 1.00 70.06 102 THR A C 1
ATOM 792 O O . THR A 1 102 ? -14.466 17.062 26.429 1.00 70.06 102 THR A O 1
ATOM 795 N N . SER A 1 103 ? -12.778 15.596 26.667 1.00 64.81 103 SER A N 1
ATOM 796 C CA . SER A 1 103 ? -12.084 16.365 27.710 1.00 64.81 103 SER A CA 1
ATOM 797 C C . SER A 1 103 ? -11.652 17.750 27.210 1.00 64.81 103 SER A C 1
ATOM 799 O O . SER A 1 103 ? -11.942 18.754 27.860 1.00 64.81 103 SER A O 1
ATOM 801 N N . LEU A 1 104 ? -11.057 17.828 26.014 1.00 68.00 104 LEU A N 1
ATOM 802 C CA . LEU A 1 104 ? -10.625 19.094 25.409 1.00 68.00 104 LEU A CA 1
ATOM 803 C C . LEU A 1 104 ? -11.796 20.055 25.147 1.00 68.00 104 LEU A C 1
ATOM 805 O O . LEU A 1 104 ? -11.684 21.256 25.406 1.00 68.00 104 LEU A O 1
ATOM 809 N N . THR A 1 105 ? -12.932 19.541 24.671 1.00 66.88 105 THR A N 1
ATOM 810 C CA . THR A 1 105 ? -14.133 20.357 24.435 1.00 66.88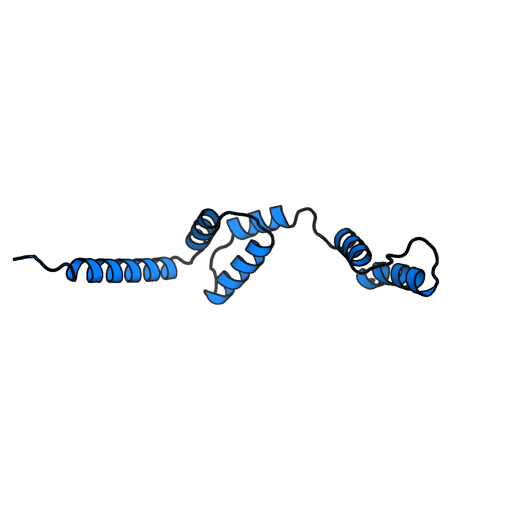 105 THR A CA 1
ATOM 811 C C . THR A 1 105 ? -14.769 20.816 25.750 1.00 66.88 105 THR A C 1
ATOM 813 O O . THR A 1 105 ? -15.165 21.978 25.861 1.00 66.88 105 THR A O 1
ATOM 816 N N . SER A 1 106 ? -14.800 19.961 26.778 1.00 64.50 106 SER A N 1
ATOM 817 C CA . SER A 1 106 ? -15.312 20.320 28.109 1.00 64.50 106 SER A CA 1
ATOM 818 C C . SER A 1 106 ? -14.470 21.414 28.774 1.00 64.50 106 SER A C 1
ATOM 820 O O . SER A 1 106 ? -15.017 22.379 29.309 1.00 64.50 106 SER A O 1
ATOM 822 N N . SER A 1 107 ? -13.139 21.325 28.696 1.00 67.38 107 SER A N 1
ATOM 823 C CA . SER A 1 107 ? -12.239 22.360 29.224 1.00 67.38 107 SER A CA 1
ATOM 824 C C . SER A 1 107 ? -12.374 23.692 28.477 1.00 67.38 107 SER A C 1
ATOM 826 O O . 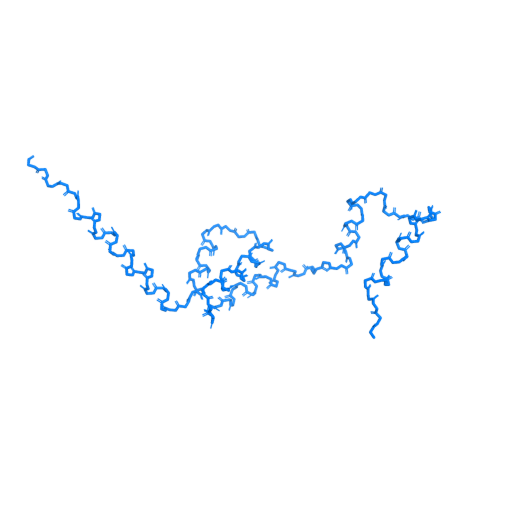SER A 1 107 ? -12.308 24.750 29.099 1.00 67.38 107 SER A O 1
ATOM 828 N N . ARG A 1 108 ? -12.631 23.668 27.161 1.00 59.06 108 ARG A N 1
ATOM 829 C CA . ARG A 1 108 ? -12.902 24.885 26.372 1.00 59.06 108 ARG A CA 1
ATOM 830 C C . ARG A 1 108 ? -14.227 25.560 26.734 1.00 59.06 108 ARG A C 1
ATOM 832 O O . ARG A 1 108 ? -14.297 26.786 26.710 1.00 59.06 108 ARG A O 1
ATOM 839 N N . LEU A 1 109 ? -15.264 24.795 27.073 1.00 63.72 109 LEU A N 1
ATOM 840 C CA . LEU A 1 109 ? -16.569 25.340 27.471 1.00 63.72 109 LEU A CA 1
ATOM 841 C C . LEU A 1 109 ? -16.546 25.951 28.883 1.00 63.72 109 LEU A C 1
ATOM 843 O O . LEU A 1 109 ? -17.229 26.944 29.119 1.00 63.72 109 LEU A O 1
ATOM 847 N N . SER A 1 110 ? -15.710 25.427 29.786 1.00 62.69 110 SER A N 1
ATOM 848 C CA . SER A 1 110 ? -15.533 25.952 31.151 1.00 62.69 110 SER A CA 1
ATOM 849 C C . SER A 1 110 ? -14.729 27.261 31.234 1.00 62.69 110 SER A C 1
ATOM 851 O O . SER A 1 110 ? -14.697 27.879 32.295 1.00 62.69 110 SER A O 1
ATOM 853 N N . LEU A 1 111 ? -14.069 27.684 30.149 1.00 58.94 111 LEU A N 1
ATOM 854 C CA . LEU A 1 111 ? -13.250 28.904 30.087 1.00 58.94 111 LEU A CA 1
ATOM 855 C C . LEU A 1 111 ? -13.962 30.093 29.417 1.00 58.94 111 LEU A C 1
ATOM 857 O O . LEU A 1 111 ? -13.334 31.130 29.211 1.00 58.94 111 LEU A O 1
ATOM 861 N N . ARG A 1 112 ? -15.259 29.993 29.079 1.00 50.41 112 ARG A N 1
ATOM 862 C CA . ARG A 1 112 ? -16.031 31.184 28.683 1.00 50.41 112 ARG A CA 1
ATOM 863 C C . ARG A 1 112 ? -16.256 32.067 29.919 1.00 50.41 112 ARG A C 1
ATOM 865 O O . ARG A 1 112 ? -16.936 31.613 30.840 1.00 50.41 112 ARG A O 1
ATOM 872 N N . PRO A 1 113 ? -15.743 33.310 29.961 1.00 54.44 113 PRO A N 1
ATOM 873 C CA . PRO A 1 113 ? -16.062 34.216 31.052 1.00 54.44 113 PRO A CA 1
ATOM 874 C C . PRO A 1 113 ? -17.558 34.545 30.997 1.00 54.44 113 PRO A C 1
ATOM 876 O O . PRO A 1 113 ? -18.074 34.977 29.965 1.00 54.44 113 PRO A O 1
ATOM 879 N N . GLN A 1 114 ? -18.262 34.320 32.106 1.00 52.66 114 GLN A N 1
ATOM 880 C CA . GLN A 1 114 ? -19.586 34.895 32.324 1.00 52.66 114 GLN A CA 1
ATOM 881 C C . GLN A 1 114 ? -19.387 36.409 32.454 1.00 52.66 114 GLN A C 1
ATOM 883 O O . GLN A 1 114 ? -18.803 36.869 33.436 1.00 52.66 114 GLN A O 1
ATOM 888 N N . SER A 1 115 ? -19.787 37.167 31.430 1.00 53.34 115 SER A N 1
ATOM 889 C CA . SER A 1 115 ? -19.763 38.630 31.481 1.00 53.34 115 SER A CA 1
ATOM 890 C C . SER A 1 115 ? -20.721 39.092 32.576 1.00 53.34 115 SER A C 1
ATOM 892 O O . SER A 1 115 ? -21.900 38.739 32.547 1.00 53.34 115 SER A O 1
ATOM 894 N N . LYS A 1 116 ? -20.197 39.850 33.540 1.00 47.16 116 LYS A N 1
ATOM 895 C CA . LYS A 1 116 ? -21.000 40.747 34.377 1.00 47.16 116 LYS A CA 1
ATOM 896 C C . LYS A 1 116 ? -21.382 41.992 33.586 1.00 47.16 116 LYS A C 1
ATOM 898 O O . LYS A 1 116 ? -20.675 42.281 32.590 1.00 47.16 116 LYS A O 1
#

pLDDT: mean 87.2, std 12.83, range [46.44, 97.88]

Sequence (116 aa):
MTDQAANWALPIIGAIIKGEGNPPTNIPALTAKFKEAFANPDAKRAAARKIAALTQTSTTSEYITEFHNLMAELDWNEEAYIAQFMQGLHWKVKELLSTKTTSLTSSRLSLRPQSK

Organism: NCBI:txid456999